Protein AF-A0A537EPP8-F1 (afdb_monomer_lite)

Foldseek 3Di:
DDPVPDQPPCPPVPPPQDDDLVPLVSVLVVVCVVLVPPPLDEEEAEEACLLVSVVNDPLVVSLVSVLVSVVSCVVHNYHYYYDHDPPSDDPVSVVSVVVSDQWDKDWDFDDDPPDTWIWIATPHHHPDPHDDAIWTWDQDPNDIDTGGDDD

Secondary structure (DSSP, 8-state):
--GGGS---TTTTT-SS---TT-HHHHHHHHHHHHHTSSSPPPEEEES-HHHHHHHS-HHHHHHHHHHHHHHHTTSS-EEEE---TTSS-HHHHHHHHHH-SEEEEEEEEEETTEEEEEEEEEEETTS----S-EEEEEETTEEEEEE---

Radius of gyration: 17.59 Å; chains: 1; bounding box: 44×37×47 Å

Sequence (151 aa):
MEPWLQPTWLSGHGGQGKLDLNDLTGLSFNIKEVVGKADDRRVRVITDVLSSLLMLNPPETVYRFLSQLFAELKKYDSVFFATVEEGMHKPEVLAAMSQIFDGVLELKLYEESFRIVPLLRVRKMRGVPPQLGYYSFTMSHGRMEVTSYAK

pLDDT: mean 84.9, std 15.32, range [39.22, 97.0]

Structure (mmCIF, N/CA/C/O backbone):
data_AF-A0A537EPP8-F1
#
_entry.id   AF-A0A537EPP8-F1
#
loop_
_atom_site.group_PDB
_atom_site.id
_atom_site.type_symbol
_atom_site.label_atom_id
_atom_site.label_alt_id
_atom_site.label_comp_id
_atom_site.label_asym_id
_atom_site.label_entity_id
_atom_site.label_seq_id
_atom_site.pdbx_PDB_ins_code
_atom_site.Cartn_x
_atom_site.Cartn_y
_atom_site.Cartn_z
_atom_site.occupancy
_atom_site.B_iso_or_equiv
_atom_site.auth_seq_id
_atom_site.auth_comp_id
_atom_site.auth_asym_id
_atom_site.auth_atom_id
_atom_site.pdbx_PDB_model_num
ATOM 1 N N . MET A 1 1 ? -30.601 -7.361 -3.633 1.00 44.47 1 MET A N 1
ATOM 2 C CA . MET A 1 1 ? -29.152 -7.259 -3.363 1.00 44.47 1 MET A CA 1
ATOM 3 C C . MET A 1 1 ? -29.029 -6.642 -1.978 1.00 44.47 1 MET A C 1
ATOM 5 O O . MET A 1 1 ? -29.482 -5.520 -1.809 1.00 44.47 1 MET A O 1
ATOM 9 N N . GLU A 1 2 ? -28.599 -7.421 -0.983 1.00 39.84 2 GLU A N 1
ATOM 10 C CA . GLU A 1 2 ? -28.624 -7.044 0.443 1.00 39.84 2 GLU A CA 1
ATOM 11 C C . GLU A 1 2 ? -27.799 -5.757 0.711 1.00 39.84 2 GLU A C 1
ATOM 13 O O . GLU A 1 2 ? -26.663 -5.679 0.235 1.00 39.84 2 GLU A O 1
ATOM 18 N N . PRO A 1 3 ? -28.308 -4.764 1.471 1.00 50.16 3 PRO A N 1
ATOM 19 C CA . PRO A 1 3 ? -27.655 -3.458 1.681 1.00 50.16 3 PRO A CA 1
ATOM 20 C C . PRO A 1 3 ? -26.242 -3.515 2.289 1.00 50.16 3 PRO A C 1
ATOM 22 O O . PRO A 1 3 ? -25.447 -2.599 2.109 1.00 50.16 3 PRO A O 1
ATOM 25 N N . TRP A 1 4 ? -25.905 -4.599 2.988 1.00 50.62 4 TRP A N 1
ATOM 26 C CA . TRP A 1 4 ? -24.640 -4.797 3.715 1.00 50.62 4 TRP A CA 1
ATOM 27 C C . TRP A 1 4 ? -23.512 -5.393 2.856 1.00 50.62 4 TRP A C 1
ATOM 29 O O . TRP A 1 4 ? -22.409 -5.598 3.356 1.00 50.62 4 TRP A O 1
ATOM 39 N N . LEU A 1 5 ? -23.776 -5.682 1.577 1.00 41.50 5 LEU A N 1
ATOM 40 C CA . LEU A 1 5 ? -22.770 -6.146 0.611 1.00 41.50 5 LEU A CA 1
ATOM 41 C C . LEU A 1 5 ? -22.049 -5.000 -0.111 1.00 41.50 5 LEU A C 1
ATOM 43 O O . LEU A 1 5 ? -21.158 -5.259 -0.921 1.00 41.50 5 LEU A O 1
ATOM 47 N N . GLN A 1 6 ? -22.415 -3.744 0.151 1.00 42.78 6 GLN A N 1
ATOM 48 C CA . GLN A 1 6 ? -21.686 -2.608 -0.400 1.00 42.78 6 GLN A CA 1
ATOM 49 C C . GLN A 1 6 ? -20.506 -2.268 0.515 1.00 42.78 6 GLN A C 1
ATOM 51 O O . GLN A 1 6 ? -20.712 -2.100 1.719 1.00 42.78 6 GLN A O 1
ATOM 56 N N . PRO A 1 7 ? -19.270 -2.164 -0.013 1.00 48.38 7 PRO A N 1
ATOM 57 C CA . PRO A 1 7 ? -18.174 -1.598 0.755 1.00 48.38 7 PRO A CA 1
ATOM 58 C C . PRO A 1 7 ? -18.619 -0.227 1.258 1.00 48.38 7 PRO A C 1
ATOM 60 O O . PRO A 1 7 ? -19.115 0.582 0.469 1.00 48.38 7 PRO A O 1
ATOM 63 N N . THR A 1 8 ? -18.445 0.051 2.549 1.00 45.88 8 THR A N 1
ATOM 64 C CA . THR A 1 8 ? -18.545 1.427 3.033 1.00 45.88 8 THR A CA 1
ATOM 65 C C . THR A 1 8 ? -17.364 2.184 2.452 1.00 45.88 8 THR A C 1
ATOM 67 O O . THR A 1 8 ? -16.271 2.222 3.013 1.00 45.88 8 THR A O 1
ATOM 70 N N . TRP A 1 9 ? -17.576 2.751 1.273 1.00 43.19 9 TRP A N 1
ATOM 71 C CA . TRP A 1 9 ? -16.648 3.676 0.670 1.00 43.19 9 TRP A CA 1
ATOM 72 C C . TRP A 1 9 ? -16.714 4.961 1.485 1.00 43.19 9 TRP A C 1
ATOM 74 O O . TRP A 1 9 ? -17.683 5.715 1.386 1.00 43.19 9 TRP A O 1
ATOM 84 N N . LEU A 1 10 ? -15.654 5.260 2.238 1.00 48.00 10 LEU A N 1
ATOM 85 C CA . LEU A 1 10 ? -15.443 6.608 2.778 1.00 48.00 10 LEU A CA 1
ATOM 86 C C . LEU A 1 10 ? -15.431 7.670 1.653 1.00 48.00 10 LEU A C 1
ATOM 88 O O . LEU A 1 10 ? -15.588 8.852 1.928 1.00 48.00 10 LEU A O 1
ATOM 92 N N . SER A 1 11 ? -15.321 7.256 0.386 1.00 44.81 11 SER A N 1
ATOM 93 C CA . SER A 1 11 ? -15.459 8.087 -0.814 1.00 44.81 11 SER A CA 1
ATOM 94 C C . SER A 1 11 ? -16.805 7.969 -1.554 1.00 44.81 11 SER A C 1
ATOM 96 O O . SER A 1 11 ? -17.072 8.791 -2.421 1.00 44.81 11 SER A O 1
ATOM 98 N N . GLY A 1 12 ? -17.673 6.999 -1.238 1.00 39.22 12 GLY A N 1
ATOM 99 C CA . GLY A 1 12 ? -18.927 6.765 -1.981 1.00 39.22 12 GLY A CA 1
ATOM 100 C C . GLY A 1 12 ? -20.068 7.692 -1.561 1.00 39.22 12 GLY A C 1
ATOM 101 O O . GLY A 1 12 ? -20.915 8.049 -2.375 1.00 39.22 12 GLY A O 1
ATOM 102 N N . HIS A 1 13 ? -20.045 8.135 -0.302 1.00 42.06 13 HIS A N 1
ATOM 103 C CA . HIS A 1 13 ? -20.909 9.204 0.211 1.00 42.06 13 HIS A CA 1
ATOM 104 C C . HIS A 1 13 ? -20.125 10.419 0.724 1.00 42.06 13 HIS A C 1
ATOM 106 O O . HIS A 1 13 ? -20.741 11.377 1.176 1.00 42.06 13 HIS A O 1
ATOM 112 N N . GLY A 1 14 ? -18.786 10.386 0.638 1.00 42.50 14 GLY A N 1
ATOM 113 C CA . GLY A 1 14 ? -17.903 11.330 1.321 1.00 42.50 14 GLY A CA 1
ATOM 114 C C . GLY A 1 14 ? -18.032 11.185 2.839 1.00 42.50 14 GLY A C 1
ATOM 115 O O . GLY A 1 14 ? -19.031 11.570 3.439 1.00 42.50 14 GLY A O 1
ATOM 116 N N . GLY A 1 15 ? -17.033 10.600 3.494 1.00 48.91 15 GLY A N 1
ATOM 117 C CA . GLY A 1 15 ? -16.958 10.624 4.949 1.00 48.91 15 GLY A CA 1
ATOM 118 C C . GLY A 1 15 ? -16.982 12.074 5.434 1.00 48.91 15 GLY A C 1
ATOM 119 O O . GLY A 1 15 ? -16.320 12.930 4.856 1.00 48.91 15 GLY A O 1
ATOM 120 N N . GLN A 1 16 ? -17.727 12.361 6.504 1.00 49.81 16 GLN A N 1
ATOM 121 C CA . GLN A 1 16 ? -17.740 13.705 7.101 1.00 49.81 16 GLN A CA 1
ATOM 122 C C . GLN A 1 16 ? -16.370 14.118 7.680 1.00 49.81 16 GLN A C 1
ATOM 124 O O . GLN A 1 16 ? -16.152 15.288 7.982 1.00 49.81 16 GLN A O 1
ATOM 129 N N . GLY A 1 17 ? -15.442 13.167 7.835 1.00 57.97 17 GLY A N 1
ATOM 130 C CA . GLY A 1 17 ? -14.085 13.417 8.305 1.00 57.97 17 GLY A CA 1
ATOM 131 C C . GLY A 1 17 ? -13.194 14.001 7.210 1.00 57.97 17 GLY A C 1
ATOM 132 O O . GLY A 1 17 ? -13.044 13.421 6.136 1.00 57.97 17 GLY A O 1
ATOM 133 N N . LYS A 1 18 ? -12.546 15.131 7.507 1.00 65.69 18 LYS A N 1
ATOM 134 C CA . LYS A 1 18 ? -11.491 15.702 6.663 1.00 65.69 18 LYS A CA 1
ATOM 135 C C . LYS A 1 18 ? -10.328 14.704 6.560 1.00 65.69 18 LYS A C 1
ATOM 137 O O . LYS A 1 18 ? -9.747 14.324 7.575 1.00 65.69 18 LYS A O 1
ATOM 142 N N . LEU A 1 19 ? -9.970 14.308 5.339 1.00 73.69 19 LEU A N 1
ATOM 143 C CA . LEU A 1 19 ? -8.724 13.592 5.071 1.00 73.69 19 LEU A CA 1
ATOM 144 C C . LEU A 1 19 ? -7.597 14.623 4.946 1.00 73.69 19 LEU A C 1
ATOM 146 O O . LEU A 1 19 ? -7.430 15.239 3.896 1.00 73.69 19 LEU A O 1
ATOM 150 N N . ASP A 1 20 ? -6.849 14.838 6.024 1.00 85.19 20 ASP A N 1
ATOM 151 C CA . ASP A 1 20 ? -5.662 15.692 6.016 1.00 85.19 20 ASP A CA 1
ATOM 152 C C . ASP A 1 20 ? -4.411 14.826 6.167 1.00 85.19 20 ASP A C 1
ATOM 154 O O . ASP A 1 20 ? -4.143 14.273 7.231 1.00 85.19 20 ASP A O 1
ATOM 158 N N . LEU A 1 21 ? -3.649 14.685 5.082 1.00 89.00 21 LEU A N 1
ATOM 159 C CA . LEU A 1 21 ? -2.463 13.825 5.043 1.00 89.00 21 LEU A CA 1
ATOM 160 C C . LEU A 1 21 ? -1.297 14.352 5.895 1.00 89.00 21 LEU A C 1
ATOM 162 O O . LEU A 1 21 ? -0.334 13.616 6.107 1.00 89.00 21 LEU A O 1
ATOM 166 N N . ASN A 1 22 ? -1.378 15.590 6.393 1.00 91.00 22 ASN A N 1
ATOM 167 C CA . ASN A 1 22 ? -0.414 16.144 7.347 1.00 91.00 22 ASN A CA 1
ATOM 168 C C . ASN A 1 22 ? -0.836 15.905 8.807 1.00 91.00 22 ASN A C 1
ATOM 170 O O . ASN A 1 22 ? -0.009 16.011 9.710 1.00 91.00 22 ASN A O 1
ATOM 174 N N . ASP A 1 23 ? -2.106 15.566 9.055 1.00 92.56 23 ASP A N 1
ATOM 175 C CA . ASP A 1 23 ? -2.631 15.265 10.388 1.00 92.56 23 ASP A CA 1
ATOM 176 C C . ASP A 1 23 ? -2.772 13.752 10.595 1.00 92.56 23 ASP A C 1
ATOM 178 O O . ASP A 1 23 ? -3.861 13.176 10.625 1.00 92.56 23 ASP A O 1
ATOM 182 N N . LEU A 1 24 ? -1.630 13.084 10.764 1.00 92.62 24 LEU A N 1
ATOM 183 C CA . LEU A 1 24 ? -1.583 11.639 11.006 1.00 92.62 24 LEU A CA 1
ATOM 184 C C . LEU A 1 24 ? -2.345 11.226 12.277 1.00 92.62 24 LEU A C 1
ATOM 186 O O . LEU A 1 24 ? -2.868 10.112 12.353 1.00 92.62 24 LEU A O 1
ATOM 190 N N . THR A 1 25 ? -2.434 12.113 13.270 1.00 90.50 25 THR A N 1
ATOM 191 C CA . THR A 1 25 ? -3.175 11.866 14.513 1.00 90.50 25 THR A CA 1
ATOM 192 C C . THR A 1 25 ? -4.675 11.853 14.244 1.00 90.50 25 THR A C 1
ATOM 194 O O . THR A 1 25 ? -5.349 10.889 14.616 1.00 90.50 25 THR A O 1
ATOM 197 N N . GLY A 1 26 ? -5.187 12.870 13.545 1.00 89.19 26 GLY A N 1
ATOM 198 C CA . GLY A 1 26 ? -6.579 12.939 13.110 1.00 89.19 26 GLY A CA 1
ATOM 199 C C . GLY A 1 26 ? -6.959 11.765 12.210 1.00 89.19 26 GLY A C 1
ATOM 200 O O . GLY A 1 26 ? -7.996 11.139 12.422 1.00 89.19 26 GLY A O 1
ATOM 201 N N . LEU A 1 27 ? -6.081 11.373 11.278 1.00 90.06 27 LEU A N 1
ATOM 202 C CA . LEU A 1 27 ? -6.276 10.168 10.465 1.00 90.06 27 LEU A CA 1
ATOM 203 C C . LEU A 1 27 ? -6.390 8.905 11.323 1.00 90.06 27 LEU A C 1
ATOM 205 O O . LEU A 1 27 ? -7.303 8.104 11.123 1.00 90.06 27 LEU A O 1
ATOM 209 N N . SER A 1 28 ? -5.487 8.733 12.293 1.00 90.25 28 SER A N 1
ATOM 210 C CA . SER A 1 28 ? -5.512 7.600 13.221 1.00 90.25 28 SER A CA 1
ATOM 211 C C . SER A 1 28 ? -6.838 7.535 13.978 1.00 90.25 28 SER A C 1
ATOM 213 O O . SER A 1 28 ? -7.464 6.478 14.037 1.00 90.25 28 SER A O 1
ATOM 215 N N . PHE A 1 29 ? -7.288 8.672 14.518 1.00 88.69 29 PHE A N 1
ATOM 216 C CA . PHE A 1 29 ? -8.546 8.780 15.249 1.00 88.69 29 PHE A CA 1
ATOM 217 C C . PHE A 1 29 ? -9.749 8.434 14.364 1.00 88.69 29 PHE A C 1
ATOM 219 O O . PHE A 1 29 ? -10.534 7.563 14.731 1.00 88.69 29 PHE A O 1
ATOM 226 N N . ASN A 1 30 ? -9.841 9.030 13.172 1.00 87.19 30 ASN A N 1
ATOM 227 C CA . ASN A 1 30 ? -10.947 8.803 12.239 1.00 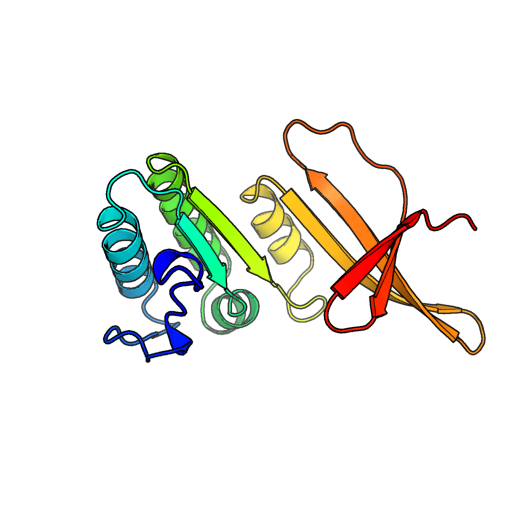87.19 30 ASN A CA 1
ATOM 228 C C . ASN A 1 30 ? -11.048 7.329 11.819 1.00 87.19 30 ASN A C 1
ATOM 230 O O . ASN A 1 30 ? -12.136 6.755 11.813 1.00 87.19 30 ASN A O 1
ATOM 234 N N . ILE A 1 31 ? -9.915 6.688 11.502 1.00 88.19 31 ILE A N 1
ATOM 235 C CA . ILE A 1 31 ? -9.894 5.263 11.136 1.00 88.19 31 ILE A CA 1
ATOM 236 C C . ILE A 1 31 ? -10.377 4.408 12.313 1.00 88.19 31 ILE A C 1
ATOM 238 O O . ILE A 1 31 ? -11.216 3.527 12.127 1.00 88.19 31 ILE A O 1
ATOM 242 N N . LYS A 1 32 ? -9.886 4.672 13.529 1.00 86.50 32 LYS A N 1
ATOM 243 C CA . LYS A 1 32 ? -10.273 3.920 14.733 1.00 86.50 32 LYS A CA 1
ATOM 244 C C . LYS A 1 32 ? -11.738 4.105 15.087 1.00 86.50 32 LYS A C 1
ATOM 246 O O . LYS A 1 32 ? -12.380 3.135 15.467 1.00 86.50 32 LYS A O 1
ATOM 251 N N . GLU A 1 33 ? -12.268 5.315 14.956 1.00 85.75 33 GLU A N 1
ATOM 252 C CA . GLU A 1 33 ? -13.674 5.597 15.235 1.00 85.75 33 GLU A CA 1
ATOM 253 C C . GLU A 1 33 ? -14.586 4.794 14.297 1.00 85.75 33 GLU A C 1
ATOM 255 O O . GLU A 1 33 ? -15.554 4.179 14.740 1.00 85.75 33 GLU A O 1
ATOM 260 N N . VAL A 1 34 ? -14.252 4.747 13.004 1.00 81.94 34 VAL A N 1
ATOM 261 C CA . VAL A 1 34 ? -15.012 3.977 12.010 1.00 81.94 34 VAL A CA 1
ATOM 262 C C . VAL A 1 34 ? -14.901 2.477 12.271 1.00 81.94 34 VAL A C 1
ATOM 264 O O . VAL A 1 34 ? -15.915 1.781 12.256 1.00 81.94 34 VAL A O 1
ATOM 267 N N . VAL A 1 35 ? -13.693 1.975 12.537 1.00 84.56 35 VAL A N 1
ATOM 268 C CA . VAL A 1 35 ? -13.471 0.550 12.827 1.00 84.56 35 VAL A CA 1
ATOM 269 C C . VAL A 1 35 ? -14.162 0.140 14.132 1.00 84.56 35 VAL A C 1
ATOM 271 O O . VAL A 1 35 ? -14.779 -0.917 14.178 1.00 84.56 35 VAL A O 1
ATOM 274 N N . GLY A 1 36 ? -14.135 0.984 15.166 1.00 83.00 36 GLY A N 1
ATOM 275 C CA . GLY A 1 36 ? -14.769 0.716 16.460 1.00 83.00 36 GLY A CA 1
ATOM 276 C C . GLY A 1 36 ? -16.301 0.722 16.429 1.00 83.00 36 GLY A C 1
ATOM 277 O O . GLY A 1 36 ? -16.924 0.127 17.300 1.00 83.00 36 GLY A O 1
ATOM 278 N N . LYS A 1 37 ? -16.923 1.350 15.422 1.00 82.44 37 LYS A N 1
ATOM 279 C CA . LYS A 1 37 ? -18.382 1.305 15.196 1.00 82.44 37 LYS A CA 1
ATOM 280 C C . LYS A 1 37 ? -18.846 0.021 14.501 1.00 82.44 37 LYS A C 1
ATOM 282 O O . LYS A 1 37 ? -20.050 -0.205 14.382 1.00 82.44 37 LYS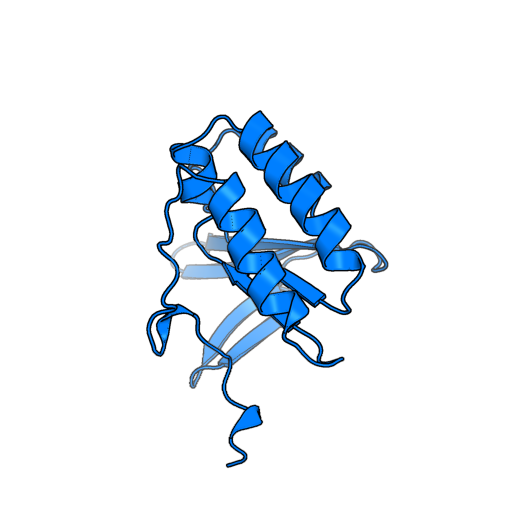 A O 1
ATOM 287 N N . ALA A 1 38 ? -17.925 -0.798 13.998 1.00 74.75 38 ALA A N 1
ATOM 288 C CA . ALA A 1 38 ? -18.265 -2.060 13.367 1.00 74.75 38 ALA A CA 1
ATOM 289 C C . ALA A 1 38 ? -18.547 -3.117 14.443 1.00 74.75 38 ALA A C 1
ATOM 291 O O . ALA A 1 38 ? -17.643 -3.810 14.889 1.00 74.75 38 ALA A O 1
ATOM 292 N N . ASP A 1 39 ? -19.814 -3.200 14.846 1.00 67.25 39 ASP A N 1
ATOM 293 C CA . ASP A 1 39 ? -20.402 -4.122 15.831 1.00 67.25 39 ASP A CA 1
ATOM 294 C C . ASP A 1 39 ? -20.070 -5.606 15.522 1.00 67.25 39 ASP A C 1
ATOM 296 O O . ASP A 1 39 ? -20.805 -6.283 14.801 1.00 67.25 39 ASP A O 1
ATOM 300 N N . ASP A 1 40 ? -18.887 -6.069 15.953 1.00 69.75 40 ASP A N 1
ATOM 301 C CA . ASP A 1 40 ? -18.254 -7.379 15.685 1.00 69.75 40 ASP A CA 1
ATOM 302 C C . ASP A 1 40 ? -18.100 -7.789 14.204 1.00 69.75 40 ASP A C 1
ATOM 304 O O . ASP A 1 40 ? -17.814 -8.943 13.865 1.00 69.75 40 ASP A O 1
ATOM 308 N N . ARG A 1 41 ? -18.236 -6.843 13.271 1.00 73.69 41 ARG A N 1
ATOM 309 C CA . ARG A 1 41 ? -18.054 -7.114 11.838 1.00 73.69 41 ARG A CA 1
ATOM 310 C C . ARG A 1 41 ? -16.590 -6.986 11.443 1.00 73.69 41 ARG A C 1
ATOM 312 O O . ARG A 1 41 ? -15.916 -6.026 11.801 1.00 73.69 41 ARG A O 1
ATOM 319 N N . ARG A 1 42 ? -16.121 -7.903 10.592 1.00 79.12 42 ARG A N 1
ATOM 320 C CA . ARG A 1 42 ? -14.800 -7.794 9.957 1.00 79.12 42 ARG A CA 1
ATOM 321 C C . ARG A 1 42 ? -14.704 -6.522 9.122 1.00 79.12 42 ARG A C 1
ATOM 323 O O . ARG A 1 42 ? -15.405 -6.390 8.117 1.00 79.12 42 ARG A O 1
ATOM 330 N N . VAL A 1 43 ? -13.803 -5.619 9.498 1.00 83.62 43 VAL A N 1
ATOM 331 C CA . VAL A 1 43 ? -13.578 -4.357 8.779 1.00 83.62 43 VAL A CA 1
ATOM 332 C C . VAL A 1 43 ? -12.392 -4.490 7.836 1.00 83.62 43 VAL A C 1
ATOM 334 O O . VAL A 1 43 ? -11.339 -5.004 8.202 1.00 83.62 43 VAL A O 1
ATOM 337 N N . ARG A 1 44 ? -12.542 -3.994 6.608 1.00 87.31 44 ARG A N 1
ATOM 338 C CA . ARG A 1 44 ? -11.441 -3.871 5.649 1.00 87.31 44 ARG A CA 1
ATOM 339 C C . ARG A 1 44 ? -11.137 -2.396 5.441 1.00 87.31 44 ARG A C 1
ATOM 341 O O . ARG A 1 44 ? -11.993 -1.662 4.959 1.00 87.31 44 ARG A O 1
ATOM 348 N N . VAL A 1 45 ? -9.931 -1.979 5.795 1.00 88.25 45 VAL A N 1
ATOM 349 C CA . VAL A 1 45 ? -9.413 -0.638 5.533 1.00 88.25 45 VAL A CA 1
ATOM 350 C C . VAL A 1 45 ? -8.550 -0.719 4.281 1.00 88.25 45 VAL A C 1
ATOM 352 O O . VAL A 1 45 ? -7.577 -1.467 4.250 1.00 88.25 45 VAL A O 1
ATOM 355 N N . ILE A 1 46 ? -8.926 0.014 3.236 1.00 90.88 46 ILE A N 1
ATOM 356 C CA . ILE A 1 46 ? -8.227 0.028 1.947 1.00 90.88 46 ILE A CA 1
ATOM 357 C C . ILE A 1 46 ? -7.813 1.467 1.660 1.00 90.88 46 ILE A C 1
ATOM 359 O O . ILE A 1 46 ? -8.632 2.375 1.796 1.00 90.88 46 ILE A O 1
ATOM 363 N N . THR A 1 47 ? -6.556 1.681 1.283 1.00 89.50 47 THR A N 1
ATOM 364 C CA . THR A 1 47 ? -6.042 3.015 0.976 1.00 89.50 47 THR A CA 1
ATOM 365 C C . THR A 1 47 ? -5.001 2.997 -0.138 1.00 89.50 47 THR A C 1
ATOM 367 O O . THR A 1 47 ? -4.231 2.053 -0.273 1.00 89.50 47 THR A O 1
ATOM 370 N N . ASP A 1 48 ? -4.965 4.057 -0.929 1.00 91.12 48 ASP A N 1
ATOM 371 C CA . ASP A 1 48 ? -4.020 4.284 -2.022 1.00 91.12 48 ASP A CA 1
ATOM 372 C C . ASP A 1 48 ? -3.074 5.469 -1.764 1.00 91.12 48 ASP A C 1
ATOM 374 O O . ASP A 1 48 ? -2.225 5.800 -2.585 1.00 91.12 48 ASP A O 1
ATOM 378 N N . VAL A 1 49 ? -3.171 6.092 -0.585 1.00 91.56 49 VAL A N 1
ATOM 379 C CA . VAL A 1 49 ? -2.450 7.335 -0.267 1.00 91.56 49 VAL A CA 1
ATOM 380 C C . VAL A 1 49 ? -1.114 7.105 0.441 1.00 91.56 49 VAL A C 1
ATOM 382 O O . VAL A 1 49 ? -0.513 8.066 0.917 1.00 91.56 49 VAL A O 1
ATOM 385 N N . LEU A 1 50 ? -0.615 5.866 0.551 1.00 94.88 50 LEU A N 1
ATOM 386 C CA . LEU A 1 50 ? 0.634 5.593 1.283 1.00 94.88 50 LEU A CA 1
ATOM 387 C C . LEU A 1 50 ? 1.833 6.313 0.654 1.00 94.88 50 LEU A C 1
ATOM 389 O O . LEU A 1 50 ? 2.648 6.883 1.380 1.00 94.88 50 LEU A O 1
ATOM 393 N N . SER A 1 51 ? 1.910 6.362 -0.678 1.00 95.25 51 SER A N 1
ATOM 394 C CA . SER A 1 51 ? 2.924 7.167 -1.367 1.00 95.25 51 SER A CA 1
ATOM 395 C C . SER A 1 51 ? 2.788 8.651 -1.035 1.00 95.25 51 SER A C 1
ATOM 397 O O . SER A 1 51 ? 3.770 9.300 -0.682 1.00 95.25 51 SER A O 1
ATOM 399 N N . SER A 1 52 ? 1.567 9.190 -1.053 1.00 94.62 52 SER A N 1
ATOM 400 C CA . SER A 1 52 ? 1.309 10.588 -0.689 1.00 94.62 52 SER A CA 1
ATOM 401 C C . SER A 1 52 ? 1.677 10.888 0.769 1.00 94.62 52 SER A C 1
ATOM 403 O O . SER A 1 52 ? 2.273 11.926 1.046 1.00 94.62 52 SER A O 1
ATOM 405 N N . LEU A 1 53 ? 1.402 9.969 1.701 1.00 95.31 53 LEU A N 1
ATOM 406 C CA . LEU A 1 53 ? 1.809 10.095 3.104 1.00 95.31 53 LEU A CA 1
ATOM 407 C C . LEU A 1 53 ? 3.331 10.184 3.237 1.00 95.31 53 LEU A C 1
ATOM 409 O O . LEU A 1 53 ? 3.819 11.047 3.962 1.00 95.31 53 LEU A O 1
ATOM 413 N N . LEU A 1 54 ? 4.066 9.331 2.518 1.00 95.88 54 LEU A N 1
ATOM 414 C CA . LEU A 1 54 ? 5.533 9.316 2.498 1.00 95.88 54 LEU A CA 1
ATOM 415 C C . LEU A 1 54 ? 6.147 10.519 1.764 1.00 95.88 54 LEU A C 1
ATOM 417 O O . LEU A 1 54 ? 7.301 10.853 2.019 1.00 95.88 54 LEU A O 1
ATOM 421 N N . MET A 1 55 ? 5.416 11.161 0.848 1.00 95.38 55 MET A N 1
ATOM 422 C CA . MET A 1 55 ? 5.850 12.408 0.207 1.00 95.38 55 MET A CA 1
ATOM 423 C C . MET A 1 55 ? 5.705 13.617 1.132 1.00 95.38 55 MET A C 1
ATOM 425 O O . MET A 1 55 ? 6.556 14.502 1.122 1.00 95.38 55 MET A O 1
ATOM 429 N N . LEU A 1 56 ? 4.607 13.675 1.888 1.00 95.62 56 LEU A N 1
ATOM 430 C CA . LEU A 1 56 ? 4.252 14.838 2.704 1.00 95.62 56 LEU A CA 1
ATOM 431 C C . LEU A 1 56 ? 4.862 14.795 4.106 1.00 95.62 56 LEU A C 1
ATOM 433 O O . LEU A 1 56 ? 5.009 15.832 4.745 1.00 95.62 56 LEU A O 1
ATOM 437 N N . ASN A 1 57 ? 5.236 13.608 4.587 1.00 96.31 57 ASN A N 1
ATOM 438 C CA . ASN A 1 57 ? 5.719 13.408 5.946 1.00 96.31 57 ASN A CA 1
ATOM 439 C C . ASN A 1 57 ? 7.056 12.653 5.961 1.00 96.31 57 ASN A C 1
ATOM 441 O O . ASN A 1 57 ? 7.301 11.813 5.093 1.00 96.31 57 ASN A O 1
ATOM 445 N N . PRO A 1 58 ? 7.903 12.862 6.988 1.00 96.56 58 PRO A N 1
ATOM 446 C CA . PRO A 1 58 ? 9.114 12.067 7.169 1.00 96.56 58 PRO A CA 1
ATOM 447 C C . PRO A 1 58 ? 8.809 10.556 7.250 1.00 96.56 58 PRO A C 1
ATOM 449 O O . PRO A 1 58 ? 7.889 10.171 7.988 1.00 96.56 58 PRO A O 1
ATOM 452 N N . PRO A 1 59 ? 9.578 9.682 6.568 1.00 96.56 59 PRO A N 1
ATOM 453 C CA . PRO A 1 59 ? 9.330 8.238 6.544 1.00 96.56 59 PRO A CA 1
ATOM 454 C C . PRO A 1 59 ? 9.220 7.587 7.925 1.00 96.56 59 PRO A C 1
ATOM 456 O O . PRO A 1 59 ? 8.373 6.722 8.142 1.00 96.56 59 PRO A O 1
ATOM 459 N N . GLU A 1 60 ? 10.030 8.020 8.889 1.00 96.50 60 GLU A N 1
ATOM 460 C CA . GLU A 1 60 ? 10.031 7.499 10.258 1.00 96.50 60 GLU A CA 1
ATOM 461 C C . GLU A 1 60 ? 8.737 7.859 10.998 1.00 96.50 60 GLU A C 1
ATOM 463 O O . GLU A 1 60 ? 8.260 7.100 11.844 1.00 96.50 60 GLU A O 1
ATOM 468 N N . THR A 1 61 ? 8.153 9.016 10.682 1.00 96.62 61 THR A N 1
ATOM 469 C CA . THR A 1 61 ? 6.870 9.449 11.239 1.00 96.62 61 THR A CA 1
ATOM 470 C C . THR A 1 61 ? 5.735 8.602 10.672 1.00 96.62 61 THR A C 1
ATOM 472 O O . THR A 1 61 ? 4.930 8.088 11.450 1.00 96.62 61 THR A O 1
ATOM 475 N N . VAL A 1 62 ? 5.717 8.366 9.355 1.00 97.00 62 VAL A N 1
ATOM 476 C CA . VAL A 1 62 ? 4.739 7.471 8.708 1.00 97.00 62 VAL A CA 1
ATOM 477 C C . VAL A 1 62 ? 4.874 6.039 9.233 1.00 97.00 62 VAL A C 1
ATOM 479 O O . VAL A 1 62 ? 3.869 5.410 9.563 1.00 97.00 62 VAL A O 1
ATOM 482 N N . TYR A 1 63 ? 6.106 5.547 9.403 1.00 97.00 63 TYR A N 1
ATOM 483 C CA . TYR A 1 63 ? 6.385 4.234 9.987 1.00 97.00 63 TYR A CA 1
ATOM 484 C C . TYR A 1 63 ? 5.755 4.080 11.373 1.00 97.00 63 TYR A C 1
ATOM 486 O O . TYR A 1 63 ? 5.045 3.106 11.633 1.00 97.00 63 TYR A O 1
ATOM 494 N N . ARG A 1 64 ? 6.018 5.037 12.277 1.00 95.88 64 ARG A N 1
ATOM 495 C CA . ARG A 1 64 ? 5.489 5.007 13.648 1.00 95.88 64 ARG A CA 1
ATOM 496 C C . ARG A 1 64 ? 3.968 5.078 13.653 1.00 95.88 64 ARG A C 1
ATOM 498 O O . ARG A 1 64 ? 3.344 4.281 14.350 1.00 95.88 64 ARG A O 1
ATOM 505 N N . PHE A 1 65 ? 3.398 5.970 12.846 1.00 95.75 65 PHE A N 1
ATOM 506 C CA . PHE A 1 65 ? 1.954 6.109 12.684 1.00 95.75 65 PHE A CA 1
ATOM 507 C C . PHE A 1 65 ? 1.300 4.783 12.268 1.00 95.75 65 PHE A C 1
ATOM 509 O O . PHE A 1 65 ? 0.414 4.297 12.970 1.00 95.75 65 PHE A O 1
ATOM 516 N N . LEU A 1 66 ? 1.767 4.156 11.183 1.00 96.00 66 LEU A N 1
ATOM 517 C CA . LEU A 1 66 ? 1.203 2.892 10.699 1.00 96.00 66 LEU A CA 1
ATOM 518 C C . LEU A 1 66 ? 1.419 1.749 11.690 1.00 96.00 66 LEU A C 1
ATOM 520 O O . LEU A 1 66 ? 0.503 0.971 11.931 1.00 96.00 66 LEU A O 1
ATOM 524 N N . SER A 1 67 ? 2.596 1.667 12.315 1.00 94.94 67 SER A N 1
ATOM 525 C CA . SER A 1 67 ? 2.891 0.636 13.320 1.00 94.94 67 SER A CA 1
ATOM 526 C C . SER A 1 67 ? 1.931 0.706 14.511 1.00 94.94 67 SER A C 1
ATOM 528 O O . SER A 1 67 ? 1.414 -0.322 14.953 1.00 94.94 67 SER A O 1
ATOM 530 N N . GLN A 1 68 ? 1.669 1.915 15.020 1.00 94.44 68 GLN A N 1
ATOM 531 C CA . GLN A 1 68 ? 0.717 2.144 16.109 1.00 94.44 68 GLN A CA 1
ATOM 532 C C . GLN A 1 68 ? -0.717 1.859 15.662 1.00 94.44 68 GLN A C 1
ATOM 534 O O . GLN A 1 68 ? -1.450 1.161 16.362 1.00 94.44 68 GLN A O 1
ATOM 539 N N . LEU A 1 69 ? -1.097 2.331 14.470 1.00 93.75 69 LEU A N 1
ATOM 540 C CA . LEU A 1 69 ? -2.410 2.063 13.897 1.00 93.75 69 LEU A CA 1
ATOM 541 C C . LEU A 1 69 ? -2.651 0.554 13.767 1.00 93.75 69 LEU A C 1
ATOM 543 O O . LEU A 1 69 ? -3.666 0.064 14.245 1.00 93.75 69 LEU A O 1
ATOM 547 N N . PHE A 1 70 ? -1.708 -0.209 13.211 1.00 93.38 70 PHE A N 1
ATOM 548 C CA . PHE A 1 70 ? -1.835 -1.661 13.063 1.00 93.38 70 PHE A CA 1
ATOM 549 C C . PHE A 1 70 ? -1.932 -2.382 14.407 1.00 93.38 70 PHE A C 1
ATOM 551 O O . PHE A 1 70 ? -2.712 -3.322 14.532 1.00 93.38 70 PHE A O 1
ATOM 558 N N . ALA A 1 71 ? -1.173 -1.959 15.421 1.00 90.50 71 ALA A N 1
ATOM 559 C CA . ALA A 1 71 ? -1.255 -2.547 16.758 1.00 90.50 71 ALA A CA 1
ATOM 560 C C . ALA A 1 71 ? -2.653 -2.389 17.379 1.00 90.50 71 ALA A C 1
ATOM 562 O O . ALA A 1 71 ? -3.128 -3.283 18.078 1.00 90.50 71 ALA A O 1
ATOM 563 N N . GLU A 1 72 ? -3.324 -1.273 17.106 1.00 88.75 72 GLU A N 1
ATOM 564 C CA . GLU A 1 72 ? -4.686 -1.035 17.572 1.00 88.75 72 GLU A CA 1
ATOM 565 C C . GLU A 1 72 ? -5.728 -1.738 16.709 1.00 88.75 72 GLU A C 1
ATOM 567 O O . GLU A 1 72 ? -6.628 -2.377 17.251 1.00 88.75 72 GLU A O 1
ATOM 572 N N . LEU A 1 73 ? -5.571 -1.692 15.385 1.00 88.19 73 LEU A N 1
ATOM 573 C CA . LEU A 1 73 ? -6.458 -2.370 14.444 1.00 88.19 73 LEU A CA 1
ATOM 574 C C . LEU A 1 73 ? -6.468 -3.886 14.644 1.00 88.19 73 LEU A C 1
ATOM 576 O O . LEU A 1 73 ? -7.518 -4.487 14.481 1.00 88.19 73 LEU A O 1
ATOM 580 N N . LYS A 1 74 ? -5.360 -4.493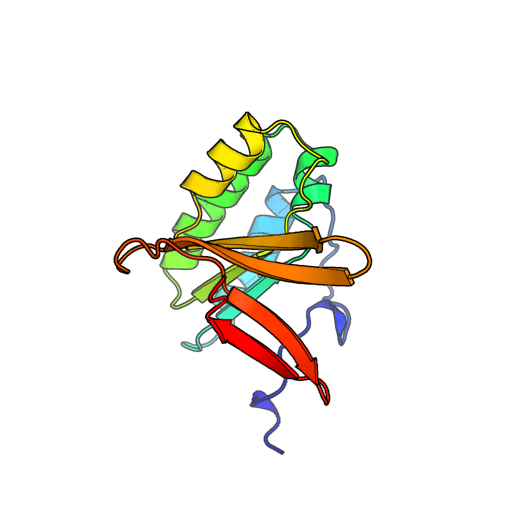 15.089 1.00 83.00 74 LYS A N 1
ATOM 581 C CA . LYS A 1 74 ? -5.280 -5.923 15.447 1.00 83.00 74 LYS A CA 1
ATOM 582 C C . LYS A 1 74 ? -6.226 -6.359 16.567 1.00 83.00 74 LYS A C 1
ATOM 584 O O . LYS A 1 74 ? -6.476 -7.552 16.697 1.00 83.00 74 LYS A O 1
ATOM 589 N N . LYS A 1 75 ? -6.717 -5.430 17.396 1.00 84.00 75 LYS A N 1
ATOM 590 C CA . LYS A 1 75 ? -7.733 -5.732 18.422 1.00 84.00 75 LYS A CA 1
ATOM 591 C C . LYS A 1 75 ? -9.105 -5.998 17.802 1.00 84.00 75 LYS A C 1
ATOM 593 O O . LYS A 1 75 ? -9.950 -6.613 18.438 1.00 84.00 75 LYS A O 1
ATOM 598 N N . TYR A 1 76 ? -9.295 -5.535 16.574 1.00 80.69 76 TYR A N 1
ATOM 599 C CA . TYR A 1 76 ? -10.467 -5.759 15.750 1.00 80.69 76 TYR A CA 1
ATOM 600 C C . TYR A 1 76 ? -10.089 -6.812 14.698 1.00 80.69 76 TYR A C 1
ATOM 602 O O . TYR A 1 76 ? -8.958 -6.812 14.210 1.00 80.69 76 TYR A O 1
ATOM 610 N N . ASP A 1 77 ? -10.994 -7.720 14.330 1.00 82.50 77 ASP A N 1
ATOM 611 C CA . ASP A 1 77 ? -10.759 -8.703 13.254 1.00 82.50 77 ASP A CA 1
ATOM 612 C C . ASP A 1 77 ? -10.752 -7.990 11.885 1.00 82.50 77 ASP A C 1
ATOM 614 O O . ASP A 1 77 ? -11.693 -8.070 11.092 1.00 82.50 77 ASP A O 1
ATOM 618 N N . SER A 1 78 ? -9.719 -7.173 11.661 1.00 86.12 78 SER A N 1
ATOM 619 C CA . SER A 1 78 ? -9.631 -6.186 10.593 1.00 86.12 78 SER A CA 1
ATOM 620 C C . SER A 1 78 ? -8.463 -6.458 9.650 1.00 86.12 78 SER A C 1
ATOM 622 O O . SER A 1 78 ? -7.419 -6.990 10.029 1.00 86.12 78 SER A O 1
ATOM 624 N N . VAL A 1 79 ? -8.648 -6.081 8.386 1.00 89.81 79 VAL A N 1
ATOM 625 C CA . VAL A 1 79 ? -7.635 -6.192 7.333 1.00 89.81 79 VAL A CA 1
ATOM 626 C C . VAL A 1 79 ? -7.285 -4.798 6.846 1.00 89.81 79 VAL A C 1
ATOM 628 O O . VAL A 1 79 ? -8.177 -4.035 6.486 1.00 89.81 79 VAL A O 1
ATOM 631 N N . PHE A 1 80 ? -5.993 -4.484 6.787 1.00 92.81 80 PHE A N 1
ATOM 632 C CA . PHE A 1 80 ? -5.492 -3.240 6.213 1.00 92.81 80 PHE A CA 1
ATOM 633 C C . PHE A 1 80 ? -4.766 -3.527 4.896 1.00 92.81 80 PHE A C 1
ATOM 635 O O . PHE A 1 80 ? -3.844 -4.342 4.855 1.00 92.81 80 PHE A O 1
ATOM 642 N N . PHE A 1 81 ? -5.175 -2.857 3.824 1.00 94.31 81 PHE A N 1
ATOM 643 C CA . PHE A 1 81 ? -4.580 -2.960 2.497 1.00 94.31 81 PHE A CA 1
ATOM 644 C C . PHE A 1 81 ? -4.148 -1.573 2.029 1.00 94.31 81 PHE A C 1
ATOM 646 O O . PHE A 1 81 ? -4.948 -0.638 2.045 1.00 94.31 81 PHE A O 1
ATOM 653 N N . ALA A 1 82 ? -2.895 -1.450 1.599 1.00 95.19 82 ALA A N 1
ATOM 654 C CA . ALA A 1 82 ? -2.362 -0.209 1.057 1.00 95.19 82 ALA A CA 1
ATOM 655 C C . ALA A 1 82 ? -1.617 -0.446 -0.252 1.00 95.19 82 ALA A C 1
ATOM 657 O O . ALA A 1 82 ? -0.929 -1.460 -0.391 1.00 95.19 82 ALA A O 1
ATOM 658 N N . THR A 1 83 ? -1.712 0.504 -1.178 1.00 95.44 83 THR A N 1
ATOM 659 C CA . THR A 1 83 ? -0.845 0.557 -2.361 1.00 95.44 83 THR A CA 1
ATOM 660 C C . THR A 1 83 ? 0.272 1.570 -2.152 1.00 95.44 83 THR A C 1
ATOM 662 O O . THR A 1 83 ? 0.095 2.584 -1.482 1.00 95.44 83 THR A O 1
ATOM 665 N N . VAL A 1 84 ? 1.444 1.276 -2.710 1.00 95.56 84 VAL A N 1
ATOM 666 C CA . VAL A 1 84 ? 2.586 2.189 -2.749 1.00 95.56 84 VAL A CA 1
ATOM 667 C C . VAL A 1 84 ? 3.208 2.112 -4.134 1.00 95.56 84 VAL A C 1
ATOM 669 O O . VAL A 1 84 ? 3.435 1.022 -4.656 1.00 95.56 84 VAL A O 1
ATOM 672 N N . GLU A 1 85 ? 3.466 3.271 -4.719 1.00 93.25 85 GLU A N 1
ATOM 673 C CA . GLU A 1 85 ? 4.084 3.402 -6.032 1.00 93.25 85 GLU A CA 1
ATOM 674 C C . GLU A 1 85 ? 5.585 3.087 -5.973 1.00 93.25 85 GLU A C 1
ATOM 676 O O . GLU A 1 85 ? 6.340 3.660 -5.173 1.00 93.25 85 GLU A O 1
ATOM 681 N N . GLU A 1 86 ? 6.031 2.172 -6.837 1.00 88.06 86 GLU A N 1
ATOM 682 C CA . GLU A 1 86 ? 7.451 1.848 -7.005 1.00 88.06 86 GLU A CA 1
ATOM 683 C C . GLU A 1 86 ? 8.183 3.040 -7.652 1.00 88.06 86 GLU A C 1
ATOM 685 O O . GLU A 1 86 ? 7.667 3.705 -8.5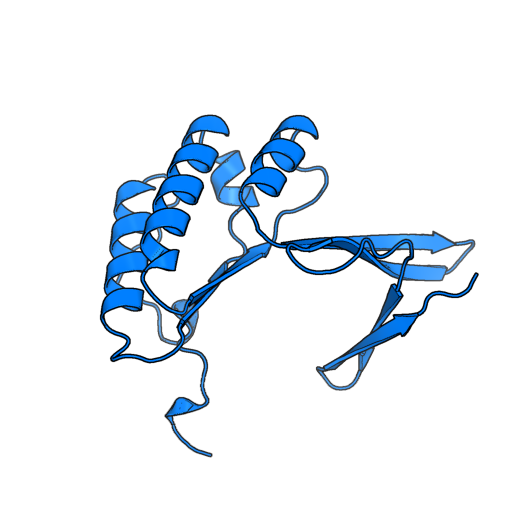46 1.00 88.06 86 GLU A O 1
ATOM 690 N N . GLY A 1 87 ? 9.402 3.338 -7.196 1.00 88.88 87 GLY A N 1
ATOM 691 C CA . GLY A 1 87 ? 10.241 4.400 -7.771 1.00 88.88 87 GLY A CA 1
ATOM 692 C C . GLY A 1 87 ? 10.013 5.810 -7.209 1.00 88.88 87 GLY A C 1
ATOM 693 O O . GLY A 1 87 ? 10.877 6.664 -7.386 1.00 88.88 87 GLY A O 1
ATOM 694 N N . MET A 1 88 ? 8.928 6.056 -6.466 1.00 92.94 88 MET A N 1
ATOM 695 C CA . MET A 1 88 ? 8.693 7.357 -5.809 1.00 92.94 88 MET A CA 1
ATOM 696 C C . MET A 1 88 ? 9.516 7.565 -4.529 1.00 92.94 88 MET A C 1
ATOM 698 O O . MET A 1 88 ? 9.726 8.698 -4.094 1.00 92.94 88 MET A O 1
ATOM 702 N N . HIS A 1 89 ? 9.984 6.481 -3.910 1.00 94.56 89 HIS A N 1
ATOM 703 C CA . HIS A 1 89 ? 10.693 6.508 -2.633 1.00 94.56 89 HIS A CA 1
ATOM 704 C C . HIS A 1 89 ? 11.971 5.679 -2.695 1.00 94.56 89 HIS A C 1
ATOM 706 O O . HIS A 1 89 ? 12.095 4.747 -3.492 1.00 94.56 89 HIS A O 1
ATOM 712 N N . LYS A 1 90 ? 12.918 5.997 -1.809 1.00 95.81 90 LYS A N 1
ATOM 713 C CA . LYS A 1 90 ? 14.165 5.239 -1.686 1.00 95.81 90 LYS A CA 1
ATOM 714 C C . LYS A 1 90 ? 13.879 3.767 -1.327 1.00 95.81 90 LYS A C 1
ATOM 716 O O . LYS A 1 90 ? 12.972 3.518 -0.523 1.00 95.81 90 LYS A O 1
ATOM 721 N N . PRO A 1 91 ? 14.645 2.795 -1.856 1.00 94.88 91 PRO A N 1
ATOM 722 C CA . PRO A 1 91 ? 14.419 1.373 -1.592 1.00 94.88 91 PRO A CA 1
ATOM 723 C C . PRO A 1 91 ? 14.386 1.012 -0.103 1.00 94.88 91 PRO A C 1
ATOM 725 O O . PRO A 1 91 ? 13.582 0.177 0.310 1.00 94.88 91 PRO A O 1
ATOM 728 N N . GLU A 1 92 ? 15.204 1.669 0.720 1.00 95.31 92 GLU A N 1
ATOM 729 C CA . GLU A 1 92 ? 15.288 1.427 2.162 1.00 95.31 92 GLU A CA 1
ATOM 730 C C . GLU A 1 92 ? 13.989 1.821 2.878 1.00 95.31 92 GLU A C 1
ATOM 732 O O . GLU A 1 92 ? 13.554 1.129 3.799 1.00 95.31 92 GLU A O 1
ATOM 737 N N . VAL A 1 93 ? 13.323 2.886 2.414 1.00 95.88 93 VAL A N 1
ATOM 738 C CA . VAL A 1 93 ? 12.020 3.321 2.942 1.00 95.88 93 VAL A CA 1
ATOM 739 C C . VAL A 1 93 ? 10.955 2.270 2.641 1.00 95.88 93 VAL A C 1
ATOM 741 O O . VAL A 1 93 ? 10.221 1.858 3.539 1.00 95.88 93 VAL A O 1
ATOM 744 N N . LEU A 1 94 ? 10.901 1.776 1.401 1.00 95.12 94 LEU A N 1
ATOM 745 C CA . LEU A 1 94 ? 9.951 0.731 1.005 1.00 95.12 94 LEU A CA 1
ATOM 746 C C . LEU A 1 94 ? 10.222 -0.595 1.729 1.00 95.12 94 LEU A C 1
ATOM 748 O O . LEU A 1 94 ? 9.283 -1.303 2.105 1.00 95.12 94 LEU A O 1
ATOM 752 N N . ALA A 1 95 ? 11.493 -0.930 1.957 1.00 94.12 95 ALA A N 1
ATOM 753 C CA . ALA A 1 95 ? 11.888 -2.099 2.733 1.00 94.12 95 ALA A CA 1
ATOM 754 C C . ALA A 1 95 ? 11.440 -1.980 4.198 1.00 94.12 95 ALA A C 1
ATOM 756 O O . ALA A 1 95 ? 10.872 -2.935 4.731 1.00 94.12 95 ALA A O 1
ATOM 757 N N . ALA A 1 96 ? 11.621 -0.812 4.824 1.00 95.00 96 ALA A N 1
ATOM 758 C CA . ALA A 1 96 ? 11.152 -0.546 6.182 1.00 95.00 96 ALA A CA 1
ATOM 759 C C . ALA A 1 96 ? 9.621 -0.631 6.279 1.00 95.00 96 ALA A C 1
ATOM 761 O O . ALA A 1 96 ? 9.106 -1.342 7.140 1.00 95.00 96 ALA A O 1
ATOM 762 N N . MET A 1 97 ? 8.886 -0.001 5.353 1.00 95.12 97 MET A N 1
ATOM 763 C CA . MET A 1 97 ? 7.423 -0.130 5.281 1.00 95.12 97 MET A CA 1
ATOM 764 C C . MET A 1 97 ? 7.000 -1.596 5.154 1.00 95.12 97 MET A C 1
ATOM 766 O O . MET A 1 97 ? 6.146 -2.066 5.895 1.00 95.12 97 MET A O 1
ATOM 770 N N . SER A 1 98 ? 7.651 -2.368 4.283 1.00 93.94 98 SER A N 1
ATOM 771 C CA . SER A 1 98 ? 7.346 -3.793 4.082 1.00 93.94 98 SER A CA 1
ATOM 772 C C . SER A 1 98 ? 7.476 -4.640 5.362 1.00 93.94 98 SER A C 1
ATOM 774 O O . SER A 1 98 ? 6.855 -5.702 5.467 1.00 93.94 98 SER A O 1
ATOM 776 N N . GLN A 1 99 ? 8.269 -4.214 6.355 1.00 93.50 99 GLN A N 1
ATOM 777 C CA . GLN A 1 99 ? 8.431 -4.958 7.609 1.00 93.50 99 GLN A CA 1
ATOM 778 C C . GLN A 1 99 ? 7.159 -4.977 8.460 1.00 93.50 99 GLN A C 1
ATOM 780 O O . GLN A 1 99 ? 6.860 -6.011 9.060 1.00 93.50 99 GLN A O 1
ATOM 785 N N . ILE A 1 100 ? 6.387 -3.888 8.469 1.00 94.25 100 ILE A N 1
ATOM 786 C CA . ILE A 1 100 ? 5.201 -3.757 9.329 1.00 94.25 100 ILE A CA 1
ATOM 787 C C . ILE A 1 100 ? 3.939 -4.390 8.733 1.00 94.25 100 ILE A C 1
ATOM 789 O O . ILE A 1 100 ? 2.989 -4.645 9.468 1.00 94.25 100 ILE A O 1
ATOM 793 N N . PHE A 1 101 ? 3.939 -4.698 7.434 1.00 94.75 101 PHE A N 1
ATOM 794 C CA . PHE A 1 101 ? 2.858 -5.436 6.778 1.00 94.75 101 PHE A CA 1
ATOM 795 C C . PHE A 1 101 ? 3.073 -6.945 6.889 1.00 94.75 101 PHE A C 1
ATOM 797 O O . PHE A 1 101 ? 4.184 -7.443 6.693 1.00 94.75 101 PHE A O 1
ATOM 804 N N . ASP A 1 102 ? 2.006 -7.698 7.156 1.00 94.12 102 ASP A N 1
ATOM 805 C CA . ASP A 1 102 ? 2.060 -9.163 7.178 1.00 94.12 102 ASP A CA 1
ATOM 806 C C . ASP A 1 102 ? 2.171 -9.760 5.758 1.00 94.12 102 ASP A C 1
ATOM 808 O O . ASP A 1 102 ? 2.730 -10.844 5.597 1.00 94.12 102 ASP A O 1
ATOM 812 N N . GLY A 1 103 ? 1.726 -9.040 4.722 1.00 94.56 103 GLY A N 1
ATOM 813 C CA . GLY A 1 103 ? 1.837 -9.436 3.316 1.00 94.56 103 GLY A CA 1
ATOM 814 C C . GLY A 1 103 ? 2.287 -8.284 2.417 1.00 94.56 103 GLY A C 1
ATOM 815 O O . GLY A 1 103 ? 1.891 -7.142 2.626 1.00 94.56 103 GLY A O 1
ATOM 816 N N . VAL A 1 104 ? 3.120 -8.585 1.419 1.00 95.94 104 VAL A N 1
ATOM 817 C CA . VAL A 1 104 ? 3.612 -7.634 0.414 1.00 95.94 104 VAL A CA 1
ATOM 818 C C . VAL A 1 104 ? 3.563 -8.302 -0.952 1.00 95.94 104 VAL A C 1
ATOM 820 O O . VAL A 1 104 ? 4.252 -9.299 -1.196 1.00 95.94 104 VAL A O 1
ATOM 823 N N . LEU A 1 105 ? 2.754 -7.730 -1.836 1.00 95.12 105 LEU A N 1
ATOM 824 C CA . LEU A 1 105 ? 2.657 -8.104 -3.241 1.00 95.12 105 LEU A CA 1
ATOM 825 C C . LEU A 1 105 ? 3.361 -7.038 -4.073 1.00 95.12 105 LEU A C 1
ATOM 827 O O . LEU A 1 105 ? 3.265 -5.852 -3.771 1.00 95.12 105 LEU A O 1
ATOM 831 N N . GLU A 1 106 ? 4.064 -7.462 -5.112 1.00 94.62 106 GLU A N 1
ATOM 832 C CA . GLU A 1 106 ? 4.640 -6.558 -6.102 1.00 94.62 106 GLU A CA 1
ATOM 833 C C . GLU A 1 106 ? 3.973 -6.829 -7.444 1.00 94.62 106 GLU A C 1
ATOM 835 O O . GLU A 1 106 ? 3.892 -7.984 -7.866 1.00 94.62 106 GLU A O 1
ATOM 840 N N . LEU A 1 107 ? 3.489 -5.767 -8.083 1.00 93.94 107 LEU A N 1
ATOM 841 C CA . LEU A 1 107 ? 2.936 -5.790 -9.429 1.00 93.94 107 LEU A CA 1
ATOM 842 C C . LEU A 1 107 ? 3.880 -4.991 -10.320 1.00 93.94 107 LEU A C 1
ATOM 844 O O . LEU A 1 107 ? 4.265 -3.878 -9.968 1.00 93.94 107 LEU A O 1
ATOM 848 N N . LYS A 1 108 ? 4.259 -5.557 -11.461 1.00 92.38 108 LYS A N 1
ATOM 849 C CA . LYS A 1 108 ? 5.213 -4.943 -12.380 1.00 92.38 108 LYS A CA 1
ATOM 850 C C . LYS A 1 108 ? 4.832 -5.228 -13.820 1.00 92.38 108 LYS A C 1
ATOM 852 O O . LYS A 1 108 ? 4.419 -6.335 -14.149 1.00 92.38 108 LYS A O 1
ATOM 857 N N . LEU A 1 109 ? 5.005 -4.238 -14.685 1.00 91.81 109 LEU A N 1
ATOM 858 C CA . LEU A 1 109 ? 4.933 -4.430 -16.127 1.00 91.81 109 LEU A CA 1
ATOM 859 C C . LEU A 1 109 ? 6.329 -4.798 -16.628 1.00 91.81 109 LEU A C 1
ATOM 861 O O . LEU A 1 109 ? 7.289 -4.068 -16.381 1.00 91.81 109 LEU A O 1
ATOM 865 N N . TYR A 1 110 ? 6.449 -5.949 -17.280 1.00 90.25 110 TYR A N 1
ATOM 866 C CA . TYR A 1 110 ? 7.697 -6.413 -17.871 1.00 90.25 110 TYR A CA 1
ATOM 867 C C . TYR A 1 110 ? 7.620 -6.302 -19.389 1.00 90.25 110 TYR A C 1
ATOM 869 O O . TYR A 1 110 ? 6.660 -6.772 -19.994 1.00 90.25 110 TYR A O 1
ATOM 877 N N . GLU A 1 111 ? 8.615 -5.682 -20.011 1.00 89.44 111 GLU A N 1
ATOM 878 C CA . GLU A 1 111 ? 8.706 -5.614 -21.466 1.00 89.44 111 GLU A CA 1
ATOM 879 C C . GLU A 1 111 ? 9.522 -6.800 -21.979 1.00 89.44 111 GLU A C 1
ATOM 881 O O . GLU A 1 111 ? 10.699 -6.954 -21.653 1.00 89.44 111 GLU A O 1
ATOM 886 N N . GLU A 1 112 ? 8.892 -7.645 -22.790 1.00 85.94 112 GLU A N 1
ATOM 887 C CA . GLU A 1 112 ? 9.549 -8.756 -23.465 1.00 85.94 112 GLU A CA 1
ATOM 888 C C . GLU A 1 112 ? 9.346 -8.619 -24.974 1.00 85.94 112 GLU A C 1
ATOM 890 O O . GLU A 1 112 ? 8.250 -8.802 -25.512 1.00 85.94 112 GLU A O 1
ATOM 895 N N . SER A 1 113 ? 10.435 -8.287 -25.673 1.00 87.12 113 SER A N 1
ATOM 896 C CA . SER A 1 113 ? 10.439 -7.994 -27.110 1.00 87.12 113 SER A CA 1
ATOM 897 C C . SER A 1 113 ? 9.472 -6.855 -27.480 1.00 87.12 113 SER A C 1
ATOM 899 O O . SER A 1 113 ? 9.801 -5.692 -27.291 1.00 87.12 113 SER A O 1
ATOM 901 N N . PHE A 1 114 ? 8.278 -7.178 -27.986 1.00 88.12 114 PHE A N 1
ATOM 902 C CA . PHE A 1 114 ? 7.240 -6.214 -28.381 1.00 88.12 114 PHE A CA 1
ATOM 903 C C . PHE A 1 114 ? 5.938 -6.416 -27.593 1.00 88.12 114 PHE A C 1
ATOM 905 O O . PHE A 1 114 ? 4.853 -6.085 -28.072 1.00 88.12 114 PHE A O 1
ATOM 912 N N . ARG A 1 115 ? 6.018 -7.038 -26.411 1.00 87.88 115 ARG A N 1
ATOM 913 C CA . ARG A 1 115 ? 4.866 -7.323 -25.552 1.00 87.88 115 ARG A CA 1
ATOM 914 C C . ARG A 1 115 ? 5.112 -6.805 -24.144 1.00 87.88 115 ARG A C 1
ATOM 916 O O . ARG A 1 115 ? 6.204 -6.950 -23.603 1.00 87.88 115 ARG A O 1
ATOM 923 N N . ILE A 1 116 ? 4.061 -6.249 -23.551 1.00 89.94 116 ILE A N 1
ATOM 924 C CA . ILE A 1 116 ? 4.018 -5.923 -22.128 1.00 89.94 116 ILE A CA 1
ATOM 925 C C . ILE A 1 116 ? 3.371 -7.103 -21.412 1.00 89.94 116 ILE A C 1
ATOM 927 O O . ILE A 1 116 ? 2.234 -7.473 -21.709 1.00 89.94 116 ILE A O 1
ATOM 931 N N . VAL A 1 117 ? 4.102 -7.686 -20.472 1.00 91.44 117 VAL A N 1
ATOM 932 C CA . VAL A 1 117 ? 3.668 -8.803 -19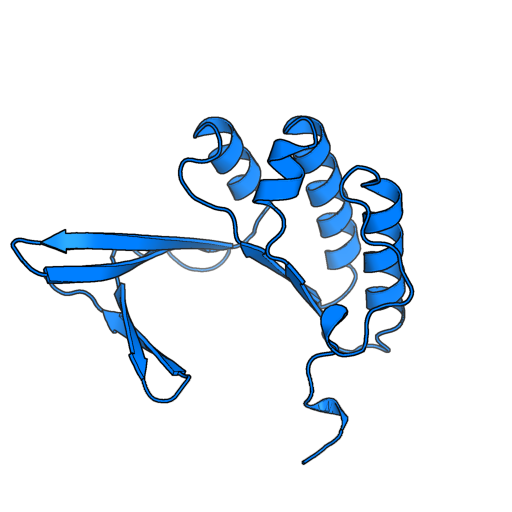.644 1.00 91.44 117 VAL A CA 1
ATOM 933 C C . VAL A 1 117 ? 3.451 -8.290 -18.216 1.00 91.44 117 VAL A C 1
ATOM 935 O O . VAL A 1 117 ? 4.421 -7.998 -17.513 1.00 91.44 117 VAL A O 1
ATOM 938 N N . PRO A 1 118 ? 2.195 -8.136 -17.766 1.00 93.06 118 PRO A N 1
ATOM 939 C CA . PRO A 1 118 ? 1.887 -7.817 -16.376 1.00 93.06 118 PRO A CA 1
ATOM 940 C C . PRO A 1 118 ? 2.218 -9.005 -15.468 1.00 93.06 118 PRO A C 1
ATOM 942 O O . PRO A 1 118 ? 1.654 -10.091 -15.614 1.00 93.06 118 PRO A O 1
ATOM 945 N N . LEU A 1 119 ? 3.128 -8.789 -14.521 1.00 94.44 119 LEU A N 1
ATOM 946 C CA . LEU A 1 119 ? 3.601 -9.785 -13.572 1.00 94.44 119 LEU A CA 1
ATOM 947 C C . LEU A 1 119 ? 3.272 -9.382 -12.134 1.00 94.44 119 LEU A C 1
ATOM 949 O O . LEU A 1 119 ? 3.362 -8.219 -11.750 1.00 94.44 119 LEU A O 1
ATOM 953 N N . LEU A 1 120 ? 2.948 -10.375 -11.321 1.00 94.50 120 LEU A N 1
ATOM 954 C CA . LEU A 1 120 ? 2.728 -10.287 -9.889 1.00 94.50 120 LEU A CA 1
ATOM 955 C C . LEU A 1 120 ? 3.690 -11.247 -9.192 1.00 94.50 120 LEU A C 1
ATOM 957 O O . LEU A 1 120 ? 3.855 -12.387 -9.624 1.00 94.50 120 LEU A O 1
ATOM 961 N N . ARG A 1 121 ? 4.293 -10.828 -8.080 1.00 93.88 121 ARG A N 1
ATOM 962 C CA . ARG A 1 121 ? 4.993 -11.744 -7.169 1.00 93.88 121 ARG A CA 1
ATOM 963 C C . ARG A 1 121 ? 4.636 -11.484 -5.715 1.00 93.88 121 ARG A C 1
ATOM 965 O O . ARG A 1 121 ? 4.399 -10.348 -5.304 1.00 93.88 121 ARG A O 1
ATOM 972 N N . VAL A 1 122 ? 4.667 -12.546 -4.918 1.00 94.69 122 VAL A N 1
ATOM 973 C CA . VAL A 1 122 ? 4.542 -12.461 -3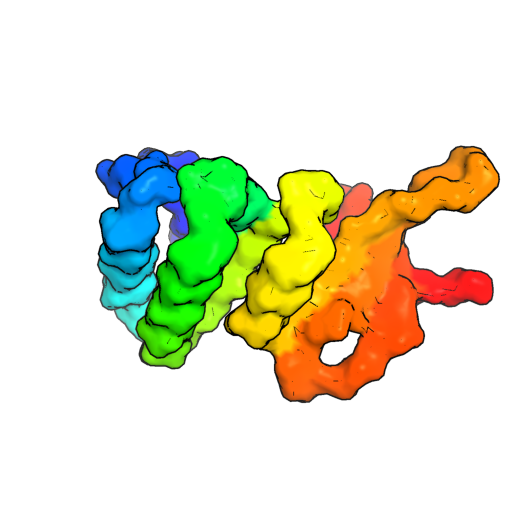.461 1.00 94.69 122 VAL A CA 1
ATOM 974 C C . VAL A 1 122 ? 5.934 -12.224 -2.882 1.00 94.69 122 VAL A C 1
ATOM 976 O O . VAL A 1 122 ? 6.764 -13.127 -2.884 1.00 94.69 122 VAL A O 1
ATOM 979 N N . ARG A 1 123 ? 6.213 -11.017 -2.378 1.00 93.69 123 ARG A N 1
ATOM 980 C CA . ARG A 1 123 ? 7.499 -10.729 -1.713 1.00 93.69 123 ARG A CA 1
ATOM 981 C C . ARG A 1 123 ? 7.521 -11.212 -0.271 1.00 93.69 123 ARG A C 1
ATOM 983 O O . ARG A 1 123 ? 8.559 -11.627 0.232 1.00 93.69 123 ARG A O 1
ATOM 990 N N . LYS A 1 124 ? 6.377 -11.117 0.403 1.00 93.50 124 LYS A N 1
ATOM 991 C CA . LYS A 1 124 ? 6.195 -11.509 1.800 1.00 93.50 124 LYS A CA 1
ATOM 992 C C . LYS A 1 124 ? 4.755 -11.941 2.004 1.00 93.50 124 LYS A C 1
ATOM 994 O O . LYS A 1 124 ? 3.846 -11.290 1.498 1.00 93.50 124 LYS A O 1
ATOM 999 N N . MET A 1 125 ? 4.550 -13.001 2.773 1.00 94.56 125 MET A N 1
ATOM 1000 C CA . MET A 1 125 ? 3.233 -13.371 3.276 1.00 94.56 125 MET A CA 1
ATOM 1001 C C . MET A 1 125 ? 3.406 -14.180 4.559 1.00 94.56 125 MET A C 1
ATOM 1003 O O . MET A 1 125 ? 3.926 -15.293 4.545 1.00 94.56 125 MET A O 1
ATOM 1007 N N . ARG A 1 126 ? 3.030 -13.602 5.697 1.00 90.69 126 ARG A N 1
ATOM 1008 C CA . ARG A 1 126 ? 3.174 -14.245 7.002 1.00 90.69 126 ARG A CA 1
ATOM 1009 C C . ARG A 1 126 ? 2.299 -15.494 7.074 1.00 90.69 126 ARG A C 1
ATOM 1011 O O . ARG A 1 126 ? 1.120 -15.449 6.747 1.00 90.69 126 ARG A O 1
ATOM 1018 N N . GLY A 1 127 ? 2.882 -16.598 7.537 1.00 90.94 127 GLY A N 1
ATOM 1019 C CA . GLY A 1 127 ? 2.180 -17.879 7.668 1.00 90.94 127 GLY A CA 1
ATOM 1020 C C . GLY A 1 127 ? 2.036 -18.664 6.361 1.00 90.94 127 GLY A C 1
ATOM 1021 O O . GLY A 1 127 ? 1.468 -19.750 6.381 1.00 90.94 127 GLY A O 1
ATOM 1022 N N . VAL A 1 128 ? 2.574 -18.161 5.245 1.00 91.31 128 VAL A N 1
ATOM 1023 C CA . VAL A 1 128 ? 2.587 -18.859 3.954 1.00 91.31 128 VAL A CA 1
ATOM 1024 C C . VAL A 1 128 ? 4.040 -19.177 3.580 1.00 91.31 128 VAL A C 1
ATOM 1026 O O . VAL A 1 128 ? 4.898 -18.302 3.728 1.00 91.31 128 VAL A O 1
ATOM 1029 N N . PRO A 1 129 ? 4.355 -20.402 3.109 1.00 89.19 129 PRO A N 1
ATOM 1030 C CA . PRO A 1 129 ? 5.688 -20.723 2.609 1.00 89.19 129 PRO A CA 1
ATOM 1031 C C . PRO A 1 129 ? 6.137 -19.746 1.510 1.00 89.19 129 PRO A C 1
ATOM 1033 O O . PRO A 1 129 ? 5.294 -19.276 0.739 1.00 89.19 129 PRO A O 1
ATOM 1036 N N . PRO A 1 130 ? 7.445 -19.447 1.400 1.00 87.50 130 PRO A N 1
ATOM 1037 C CA . PRO A 1 130 ? 7.955 -18.583 0.342 1.00 87.50 130 PRO A CA 1
ATOM 1038 C C . PRO A 1 130 ? 7.511 -19.067 -1.042 1.00 87.50 130 PRO A C 1
ATOM 1040 O O . PRO A 1 130 ? 7.755 -20.214 -1.414 1.00 87.50 130 PRO A O 1
ATOM 1043 N N . GLN A 1 131 ? 6.868 -18.186 -1.808 1.00 85.56 131 GLN A N 1
ATOM 1044 C CA . GLN A 1 131 ? 6.490 -18.465 -3.191 1.00 85.56 131 GLN A CA 1
ATOM 1045 C C . GLN A 1 131 ? 7.567 -17.918 -4.125 1.00 85.56 131 GLN A C 1
ATOM 1047 O O . GLN A 1 131 ? 7.739 -16.708 -4.257 1.00 85.56 131 GLN A O 1
ATOM 1052 N N . LEU A 1 132 ? 8.313 -18.823 -4.754 1.00 82.50 132 LEU A N 1
ATOM 1053 C CA . LEU A 1 132 ? 9.447 -18.498 -5.615 1.00 82.50 132 LEU A CA 1
ATOM 1054 C C . LEU A 1 132 ? 8.990 -18.478 -7.077 1.00 82.50 132 LEU A C 1
ATOM 1056 O O . LEU A 1 132 ? 9.266 -19.401 -7.835 1.00 82.50 132 LEU A O 1
ATOM 1060 N N . GLY A 1 133 ? 8.231 -17.455 -7.463 1.00 88.94 133 GLY A N 1
ATOM 1061 C CA . GLY A 1 133 ? 7.730 -17.355 -8.829 1.00 88.94 133 GLY A CA 1
ATOM 1062 C C . GLY A 1 133 ? 6.990 -16.060 -9.122 1.00 88.94 133 GLY A C 1
ATOM 1063 O O . GLY A 1 133 ? 6.548 -15.350 -8.216 1.00 88.94 133 GLY A O 1
ATOM 1064 N N . TYR A 1 134 ? 6.869 -15.779 -10.415 1.00 92.75 134 TYR A N 1
ATOM 1065 C CA . TYR A 1 134 ? 5.970 -14.761 -10.929 1.00 92.75 134 TYR A CA 1
ATOM 1066 C C . TYR A 1 134 ? 4.655 -15.406 -11.365 1.00 92.75 134 TYR A C 1
ATOM 1068 O O . TYR A 1 134 ? 4.592 -16.572 -11.760 1.00 92.75 134 TYR A O 1
ATOM 1076 N N . TYR A 1 135 ? 3.605 -14.609 -11.312 1.00 93.50 135 TYR A N 1
ATOM 1077 C CA . TYR A 1 135 ? 2.297 -14.904 -11.863 1.00 93.50 135 TYR A CA 1
ATOM 1078 C C . TYR A 1 135 ? 1.983 -13.834 -12.893 1.00 93.50 135 TYR A C 1
ATOM 1080 O O . TYR A 1 135 ? 2.274 -12.666 -12.657 1.00 93.50 135 TYR A O 1
ATOM 1088 N N . SER A 1 136 ? 1.395 -14.200 -14.022 1.00 93.06 136 SER A N 1
ATOM 1089 C CA . SER A 1 136 ? 0.809 -13.210 -14.916 1.00 93.06 136 SER A CA 1
ATOM 1090 C C . SER A 1 136 ? -0.589 -12.856 -14.426 1.00 93.06 136 SER A C 1
ATOM 1092 O O . SER A 1 136 ? -1.275 -13.692 -13.829 1.00 93.06 136 SER A O 1
ATOM 1094 N N . PHE A 1 137 ? -1.022 -11.620 -14.664 1.00 91.88 137 PHE A N 1
ATOM 1095 C CA . PHE A 1 137 ? -2.403 -11.232 -14.394 1.00 91.88 137 PHE A CA 1
ATOM 1096 C C . PHE A 1 137 ? -3.042 -10.540 -15.591 1.00 91.88 137 PHE A C 1
ATOM 1098 O O . PHE A 1 137 ? -2.400 -9.768 -16.292 1.00 91.88 137 PHE A O 1
ATOM 1105 N N . THR A 1 138 ? -4.321 -10.801 -15.835 1.00 90.81 138 THR A N 1
ATOM 1106 C CA . THR A 1 138 ? -5.083 -10.136 -16.898 1.00 90.81 138 THR A CA 1
ATOM 1107 C C . THR A 1 138 ? -6.382 -9.574 -16.345 1.00 90.81 138 THR A C 1
ATOM 1109 O O . THR A 1 138 ? -6.939 -10.101 -15.382 1.00 90.81 138 THR A O 1
ATOM 1112 N N . MET A 1 139 ? -6.851 -8.478 -16.941 1.00 87.00 139 MET A N 1
ATOM 1113 C CA . MET A 1 139 ? -8.137 -7.877 -16.602 1.00 87.00 139 MET A CA 1
ATOM 1114 C C . MET A 1 139 ? -9.156 -8.267 -17.671 1.00 87.00 139 MET A C 1
ATOM 1116 O O . MET A 1 139 ? -9.037 -7.850 -18.821 1.00 87.00 139 MET A O 1
ATOM 1120 N N . SER A 1 140 ? -10.158 -9.060 -17.297 1.00 86.44 140 SER A N 1
ATOM 1121 C CA . SER A 1 140 ? -11.233 -9.509 -18.188 1.00 86.44 140 SER A CA 1
ATOM 1122 C C . SER A 1 140 ? -12.579 -9.295 -17.488 1.00 86.44 140 SER A C 1
ATOM 1124 O O . SER A 1 140 ? -12.752 -9.673 -16.333 1.00 86.44 140 SER A O 1
ATOM 1126 N N . HIS A 1 141 ? -13.536 -8.622 -18.139 1.00 87.12 141 HIS A N 1
ATOM 1127 C CA . HIS A 1 141 ? -14.899 -8.420 -17.609 1.00 87.12 141 HIS A CA 1
ATOM 1128 C C . HIS A 1 141 ? -14.962 -7.868 -16.163 1.00 87.12 141 HIS A C 1
ATOM 1130 O O . HIS A 1 141 ? -15.799 -8.284 -15.361 1.00 87.12 141 HIS A O 1
ATOM 1136 N N . GLY A 1 142 ? -14.050 -6.956 -15.804 1.00 84.88 142 GLY A N 1
ATOM 1137 C CA . GLY A 1 142 ? -13.963 -6.388 -14.450 1.00 84.88 142 GLY A CA 1
ATOM 1138 C C . GLY A 1 142 ? -13.388 -7.335 -13.388 1.00 84.88 142 GLY A C 1
ATOM 1139 O O . GLY A 1 142 ? -13.465 -7.039 -12.199 1.00 84.88 142 GLY A O 1
ATOM 1140 N N . ARG A 1 143 ? -12.813 -8.470 -13.793 1.00 85.50 143 ARG A N 1
ATOM 1141 C CA . ARG A 1 143 ? -12.128 -9.431 -12.926 1.00 85.50 143 ARG A CA 1
ATOM 1142 C C . ARG A 1 143 ? -10.640 -9.432 -13.230 1.00 85.50 143 ARG A C 1
ATOM 1144 O O . ARG A 1 143 ? -10.239 -9.290 -14.382 1.00 85.50 143 ARG A O 1
ATOM 1151 N N . MET A 1 144 ? -9.847 -9.617 -12.182 1.00 88.31 144 MET A N 1
ATOM 1152 C CA . MET A 1 144 ? -8.428 -9.912 -12.313 1.00 88.31 144 MET A CA 1
ATOM 1153 C C . MET A 1 144 ? -8.243 -11.426 -12.264 1.00 88.31 144 MET A C 1
ATOM 1155 O O . MET A 1 144 ? -8.566 -12.059 -11.258 1.00 88.31 144 MET A O 1
ATOM 1159 N N . GLU A 1 145 ? -7.731 -11.998 -13.344 1.00 91.94 145 GLU A N 1
ATOM 1160 C CA . GLU A 1 145 ? -7.366 -13.410 -13.426 1.00 91.94 145 GLU A CA 1
ATOM 1161 C C . GLU A 1 145 ? -5.857 -13.535 -13.245 1.00 91.94 145 GLU A C 1
ATOM 1163 O O . GLU A 1 145 ? -5.102 -12.851 -13.933 1.00 91.94 145 GLU A O 1
ATOM 1168 N N . VAL A 1 146 ? -5.423 -14.383 -12.310 1.00 91.62 146 VAL A N 1
ATOM 1169 C CA . VAL A 1 146 ? -4.007 -14.600 -11.987 1.00 91.62 146 VAL A CA 1
ATOM 1170 C C . VAL A 1 146 ? -3.637 -16.034 -12.344 1.00 91.62 146 VAL A C 1
ATOM 1172 O O . VAL A 1 146 ? -4.248 -16.978 -11.844 1.00 91.62 146 VAL A O 1
ATOM 1175 N N . THR A 1 147 ? -2.624 -16.202 -13.189 1.00 91.81 147 THR A N 1
ATOM 1176 C CA . THR A 1 147 ? -2.138 -17.506 -13.657 1.00 91.81 147 THR A CA 1
ATOM 1177 C C . THR A 1 147 ? -0.646 -17.651 -13.396 1.00 91.81 147 THR A C 1
ATOM 1179 O O . THR A 1 147 ? 0.084 -16.663 -13.367 1.00 91.81 147 THR A O 1
ATOM 1182 N N . SER A 1 148 ? -0.168 -18.880 -13.192 1.00 88.44 148 SER A N 1
ATOM 1183 C CA . SER A 1 148 ? 1.273 -19.125 -13.053 1.00 88.44 148 SER A CA 1
ATOM 1184 C C . SER A 1 148 ? 2.008 -18.657 -14.310 1.00 88.44 148 SER A C 1
ATOM 1186 O O . SER A 1 148 ? 1.600 -18.988 -15.423 1.00 88.44 148 SER A O 1
ATOM 1188 N N . TYR A 1 149 ? 3.077 -17.877 -14.132 1.00 86.31 149 TYR A N 1
ATOM 1189 C CA . TYR A 1 149 ? 3.956 -17.497 -15.228 1.00 86.31 149 TYR A CA 1
ATOM 1190 C C . TYR A 1 149 ? 5.035 -18.571 -15.383 1.00 86.31 149 TYR A C 1
ATOM 1192 O O . TYR A 1 149 ? 6.068 -18.536 -14.713 1.00 86.31 149 TYR A O 1
ATOM 1200 N N . ALA A 1 150 ? 4.767 -19.558 -16.234 1.00 73.56 150 ALA A N 1
ATOM 1201 C CA . ALA A 1 150 ? 5.785 -20.490 -16.698 1.00 73.56 150 ALA A CA 1
ATOM 1202 C C . ALA A 1 150 ? 6.541 -19.827 -17.856 1.00 73.56 150 ALA A C 1
ATOM 1204 O O . ALA A 1 150 ? 5.918 -19.431 -18.842 1.00 73.56 150 ALA A O 1
ATOM 1205 N N . LYS A 1 151 ? 7.856 -19.662 -17.701 1.00 58.31 151 LYS A N 1
ATOM 1206 C CA . LYS A 1 151 ? 8.735 -19.213 -18.784 1.00 58.31 151 LYS A CA 1
ATOM 1207 C C . LYS A 1 151 ? 8.997 -20.353 -19.763 1.00 58.31 151 LYS A C 1
ATOM 1209 O O . LYS A 1 151 ? 9.148 -21.497 -19.276 1.00 58.31 151 LYS A O 1
#